Protein AF-A0A1Q9K6U9-F1 (afdb_monomer_lite)

Foldseek 3Di:
DVQVVLVVCLVVLCVVPVVQSPAKDKDKDFAFDPAPCQPPVNLVVQLVVLVVVCVVVVPDPVDDSNLQSQLPDDQAGPVDRQFGWDCDPNRTGTGFMWMWMATSVRHTNDIGTPGPVVCVVCVVDDPPDDDSGPVVNVDDPD

Sequence (142 aa):
MFDHLVDLTEPICQCIDADKAAMVLFDTSGIETWVTENNLKYPNRIIKHLKTFKKTHNLDQSYDPYKVAYGSMPSHSATNPAIQKMYINGHFCYTFKFGIIVNELGIIRDITFYNKNFLKSHPDIVIEKKSDFPDEDKSLSL

Radius of gyration: 20.1 Å; chains: 1; bounding box: 40×29×62 Å

Structure (mmCIF, N/CA/C/O backbone):
data_AF-A0A1Q9K6U9-F1
#
_entry.id   AF-A0A1Q9K6U9-F1
#
loop_
_atom_site.group_PDB
_atom_site.id
_atom_site.type_symbol
_atom_site.label_atom_id
_atom_site.label_alt_id
_atom_site.label_comp_id
_atom_site.label_asym_id
_atom_site.label_entity_id
_atom_site.label_seq_id
_atom_site.pdbx_PDB_ins_code
_atom_site.Cartn_x
_atom_site.Cartn_y
_atom_site.Cartn_z
_atom_site.occupancy
_atom_site.B_iso_or_equiv
_atom_site.auth_seq_id
_atom_site.auth_comp_id
_atom_site.auth_asym_id
_atom_site.auth_atom_id
_atom_site.pdbx_PDB_model_num
ATOM 1 N N . MET A 1 1 ? -3.042 -8.055 18.878 1.00 60.78 1 MET A N 1
ATOM 2 C CA . MET A 1 1 ? -2.485 -6.857 19.565 1.00 60.78 1 MET A CA 1
ATOM 3 C C . MET A 1 1 ? -3.275 -5.619 19.183 1.00 60.78 1 MET A C 1
ATOM 5 O O . MET A 1 1 ? -3.649 -4.882 20.080 1.00 60.78 1 MET A O 1
ATOM 9 N N . PHE A 1 2 ? -3.547 -5.409 17.890 1.00 76.19 2 PHE A N 1
ATOM 10 C CA . PHE A 1 2 ? -4.375 -4.296 17.429 1.00 76.19 2 PHE A CA 1
ATOM 11 C C . PHE A 1 2 ? -5.830 -4.394 17.925 1.00 76.19 2 PHE A C 1
ATOM 13 O O . PHE A 1 2 ? -6.353 -3.413 18.438 1.00 76.19 2 PHE A O 1
ATOM 20 N N . ASP A 1 3 ? -6.415 -5.594 17.931 1.00 80.38 3 ASP A N 1
ATOM 21 C CA . ASP A 1 3 ? -7.797 -5.834 18.397 1.00 80.38 3 ASP A CA 1
ATOM 22 C C . ASP A 1 3 ? -8.035 -5.361 19.842 1.00 80.38 3 ASP A C 1
ATOM 24 O O . ASP A 1 3 ? -9.051 -4.762 20.162 1.00 80.38 3 ASP A O 1
ATOM 28 N N . HIS A 1 4 ? -7.032 -5.505 20.710 1.00 88.19 4 HIS A N 1
ATOM 29 C CA . HIS A 1 4 ? -7.126 -5.039 22.093 1.00 88.19 4 HIS A CA 1
ATOM 30 C C . HIS A 1 4 ? -7.193 -3.501 22.192 1.00 88.19 4 HIS A C 1
ATOM 32 O O . HIS A 1 4 ? -7.763 -2.963 23.139 1.00 88.19 4 HIS A O 1
ATOM 38 N N . LEU A 1 5 ? -6.597 -2.755 21.253 1.00 88.81 5 LEU A N 1
ATOM 39 C CA . LEU A 1 5 ? -6.730 -1.291 21.231 1.00 88.81 5 LEU A CA 1
ATOM 40 C C . LEU A 1 5 ? -8.146 -0.876 20.833 1.00 88.81 5 LEU A C 1
ATOM 42 O O . LEU A 1 5 ? -8.669 0.101 21.366 1.00 88.81 5 LEU A O 1
ATOM 46 N N . VAL A 1 6 ? -8.771 -1.635 19.935 1.00 91.56 6 VAL A N 1
ATOM 47 C CA . VAL A 1 6 ? -10.161 -1.435 19.524 1.00 91.56 6 VAL A CA 1
ATOM 48 C C . VAL A 1 6 ? -11.086 -1.618 20.725 1.00 91.56 6 VAL A C 1
ATOM 50 O O . VAL A 1 6 ? -11.856 -0.712 21.038 1.00 91.56 6 VAL A O 1
ATOM 53 N N . ASP A 1 7 ? -10.918 -2.711 21.473 1.00 92.94 7 ASP A N 1
ATOM 54 C CA . ASP A 1 7 ? -11.708 -2.993 22.679 1.00 92.94 7 ASP A CA 1
ATOM 55 C C . ASP A 1 7 ? -11.567 -1.896 23.748 1.00 92.94 7 ASP A C 1
ATOM 57 O O . ASP A 1 7 ? -12.539 -1.521 24.403 1.00 92.94 7 ASP A O 1
ATOM 61 N N . LEU A 1 8 ? -10.359 -1.347 23.920 1.00 94.44 8 LEU A N 1
ATOM 62 C CA . LEU A 1 8 ? -10.102 -0.269 24.881 1.00 94.44 8 LEU A CA 1
ATOM 63 C C . LEU A 1 8 ? -10.680 1.079 24.441 1.00 94.44 8 LEU A C 1
ATOM 65 O O . LEU A 1 8 ? -11.127 1.866 25.275 1.00 94.44 8 LEU A O 1
ATOM 69 N N . THR A 1 9 ? -10.613 1.379 23.146 1.00 94.94 9 THR A N 1
ATOM 70 C CA . THR A 1 9 ? -11.016 2.687 22.614 1.00 94.94 9 THR A CA 1
ATOM 71 C C . THR A 1 9 ? -12.503 2.764 22.299 1.00 94.94 9 THR A C 1
ATOM 73 O O . THR A 1 9 ? -13.048 3.866 22.293 1.00 94.94 9 THR A O 1
ATOM 76 N N . GLU A 1 10 ? -13.183 1.633 22.103 1.00 95.06 10 GLU A N 1
ATOM 77 C CA . GLU A 1 10 ? -14.600 1.604 21.743 1.00 95.06 10 GLU A CA 1
ATOM 78 C C . GLU A 1 10 ? -15.516 2.275 22.777 1.00 95.06 10 GLU A C 1
ATOM 80 O O . GLU A 1 10 ? -16.229 3.206 22.397 1.00 95.06 10 GLU A O 1
ATOM 85 N N . PRO A 1 11 ? -15.469 1.934 24.081 1.00 96.81 11 PRO A N 1
ATOM 86 C CA . PRO A 1 11 ? -16.316 2.603 25.067 1.00 96.81 11 PRO A CA 1
ATOM 87 C C . PRO A 1 11 ? -16.043 4.110 25.149 1.00 96.81 11 PRO A C 1
ATOM 89 O O . PRO A 1 11 ? -16.949 4.897 25.401 1.00 96.81 11 PRO A O 1
ATOM 92 N N . ILE A 1 12 ? -14.794 4.525 24.910 1.00 97.38 12 ILE A N 1
ATOM 93 C CA . ILE A 1 12 ? -14.397 5.937 24.919 1.00 97.38 12 ILE A CA 1
ATOM 94 C C . ILE A 1 12 ? -14.999 6.662 23.710 1.00 97.38 12 ILE A C 1
ATOM 96 O O . ILE A 1 12 ? -15.558 7.743 23.873 1.00 97.38 12 ILE A O 1
ATOM 100 N N . CYS A 1 13 ? -14.927 6.060 22.519 1.00 97.31 13 CYS A N 1
ATOM 101 C CA . CYS A 1 13 ? -15.529 6.608 21.303 1.00 97.31 13 CYS A CA 1
ATOM 102 C C . CYS A 1 13 ? -17.042 6.791 21.476 1.00 97.31 13 CYS A C 1
ATOM 104 O O . CYS A 1 13 ? -17.554 7.872 21.197 1.00 97.31 13 CYS A O 1
ATOM 106 N N . GLN A 1 14 ? -17.726 5.777 22.019 1.00 97.12 14 GLN A N 1
ATOM 107 C CA . GLN A 1 14 ? -19.169 5.816 22.288 1.00 97.12 14 GLN A CA 1
ATOM 108 C C . GLN A 1 14 ? -19.558 6.921 23.282 1.00 97.12 14 GLN A C 1
ATOM 110 O O . GLN A 1 14 ? -20.578 7.583 23.108 1.00 97.12 14 GLN A O 1
ATOM 115 N N . CYS A 1 15 ? -18.731 7.160 24.305 1.00 98.00 15 CYS A N 1
ATOM 116 C CA . CYS A 1 15 ? -18.941 8.252 25.259 1.00 98.00 15 CYS A CA 1
ATOM 117 C C . CYS A 1 15 ? -18.724 9.648 24.652 1.00 98.00 15 CYS A C 1
ATOM 119 O O . CYS A 1 15 ? -19.313 10.610 25.142 1.00 98.00 15 CYS A O 1
ATOM 121 N N . ILE A 1 16 ? -17.857 9.778 23.643 1.00 97.75 16 ILE A N 1
ATOM 122 C CA . ILE A 1 16 ? -17.584 11.058 22.974 1.00 97.75 16 ILE A CA 1
ATOM 123 C C . ILE A 1 16 ? -18.721 11.401 22.014 1.00 97.75 16 ILE A C 1
ATOM 125 O O . ILE A 1 16 ? -19.269 12.500 22.083 1.00 97.75 16 ILE A O 1
ATOM 129 N N . ASP A 1 17 ? -19.037 10.479 21.107 1.00 97.94 17 ASP A N 1
ATOM 130 C CA . ASP A 1 17 ? -20.060 10.645 20.079 1.00 97.94 17 ASP A CA 1
ATOM 131 C C . ASP A 1 17 ? -20.418 9.261 19.518 1.00 97.94 17 ASP A C 1
ATOM 133 O O . ASP A 1 17 ? -19.656 8.667 18.751 1.00 97.94 17 ASP A O 1
ATOM 137 N N . ALA A 1 18 ? -21.564 8.728 19.945 1.00 97.00 18 ALA A N 1
ATOM 138 C CA . ALA A 1 18 ? -22.007 7.386 19.579 1.00 97.00 18 ALA A CA 1
ATOM 139 C C . ALA A 1 18 ? -22.274 7.239 18.072 1.00 97.00 18 ALA A C 1
ATOM 141 O O . ALA A 1 18 ? -21.961 6.197 17.493 1.00 97.00 18 ALA A O 1
ATOM 142 N N . ASP A 1 19 ? -22.788 8.290 17.426 1.00 97.44 19 ASP A N 1
ATOM 143 C CA . ASP A 1 19 ? -23.087 8.269 15.995 1.00 97.44 19 ASP A CA 1
ATOM 144 C C . ASP A 1 19 ? -21.783 8.179 15.191 1.00 97.44 19 ASP A C 1
ATOM 146 O O . ASP A 1 19 ? -21.627 7.295 14.344 1.00 97.44 19 ASP A O 1
ATOM 150 N N . LYS A 1 20 ? -20.788 9.010 15.526 1.00 96.81 20 LYS A N 1
ATOM 151 C CA . LYS A 1 20 ? -19.465 8.982 14.873 1.00 96.81 20 LYS A CA 1
ATOM 152 C C . LYS A 1 20 ? -18.656 7.731 15.191 1.00 96.81 20 LYS A C 1
ATOM 154 O O . LYS A 1 20 ? -17.848 7.289 14.371 1.00 96.81 20 LYS A O 1
ATOM 159 N N . ALA A 1 21 ? -18.837 7.170 16.385 1.00 96.25 21 ALA A N 1
ATOM 160 C CA . ALA A 1 21 ? -18.204 5.919 16.781 1.00 96.25 21 ALA A CA 1
ATOM 161 C C . ALA A 1 21 ? -18.745 4.727 15.979 1.00 96.25 21 ALA A C 1
ATOM 163 O O . ALA A 1 21 ? -17.970 3.833 15.637 1.00 96.25 21 ALA A O 1
ATOM 164 N N . ALA A 1 22 ? -20.045 4.735 15.664 1.00 94.56 22 ALA A N 1
ATOM 165 C CA . ALA A 1 22 ? -20.709 3.684 14.898 1.00 94.56 22 ALA A CA 1
ATOM 166 C C . ALA A 1 22 ? -20.439 3.761 13.385 1.00 94.56 22 ALA A C 1
ATOM 168 O O . ALA A 1 22 ? -20.545 2.746 12.693 1.00 94.56 22 ALA A O 1
ATOM 169 N N . MET A 1 23 ? -20.094 4.938 12.856 1.00 95.25 23 MET A N 1
ATOM 170 C CA . MET A 1 23 ? -19.728 5.085 11.448 1.00 95.25 23 MET A CA 1
ATOM 171 C C . MET A 1 23 ? -18.375 4.447 11.139 1.00 95.25 23 MET A C 1
ATOM 173 O O . MET A 1 23 ? -17.434 4.518 11.926 1.00 95.25 23 MET A O 1
ATOM 177 N N . VAL A 1 24 ? -18.277 3.849 9.950 1.00 93.62 24 VAL A N 1
ATOM 178 C CA . VAL A 1 24 ? -17.097 3.114 9.496 1.00 93.62 24 VAL A CA 1
ATOM 179 C C . VAL A 1 24 ? -16.681 3.603 8.113 1.00 93.62 24 VAL A C 1
ATOM 181 O O . VAL A 1 24 ? -17.458 3.551 7.161 1.00 93.62 24 VAL A O 1
ATOM 184 N N . LEU A 1 25 ? -15.435 4.051 8.006 1.00 94.62 25 LEU A N 1
ATOM 185 C CA . LEU A 1 25 ? -14.775 4.447 6.771 1.00 94.62 25 LEU A CA 1
ATOM 186 C C . LEU A 1 25 ? -13.711 3.410 6.428 1.00 94.62 25 LEU A C 1
ATOM 188 O O . LEU A 1 25 ? -12.897 3.030 7.270 1.00 94.62 25 LEU A O 1
ATOM 192 N N . PHE A 1 26 ? -13.714 2.971 5.176 1.00 92.31 26 PHE A N 1
ATOM 193 C CA . PHE A 1 26 ? -12.721 2.056 4.637 1.00 92.31 26 PHE A CA 1
ATOM 194 C C . PHE A 1 26 ? -11.856 2.780 3.610 1.00 92.31 26 PHE A C 1
ATOM 196 O O . PHE A 1 26 ? -12.378 3.473 2.736 1.00 92.31 26 PHE A O 1
ATOM 203 N N . ASP A 1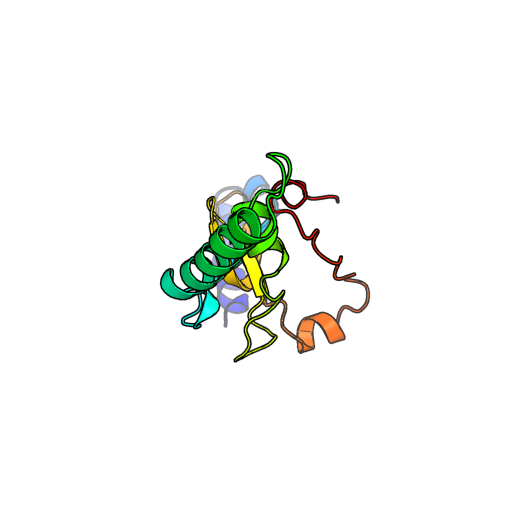 27 ? -10.546 2.579 3.698 1.00 89.25 27 ASP A N 1
ATOM 204 C CA . ASP A 1 27 ? -9.586 3.044 2.702 1.00 89.25 27 ASP A CA 1
ATOM 205 C C . ASP A 1 27 ? -8.528 1.965 2.427 1.00 89.25 27 ASP A C 1
ATOM 207 O O . ASP A 1 27 ? -8.313 1.042 3.222 1.00 89.25 27 ASP A O 1
ATOM 211 N N . THR A 1 28 ? -7.839 2.077 1.294 1.00 86.88 28 THR A N 1
ATOM 212 C CA . THR A 1 28 ? -6.672 1.250 0.984 1.00 86.88 28 THR 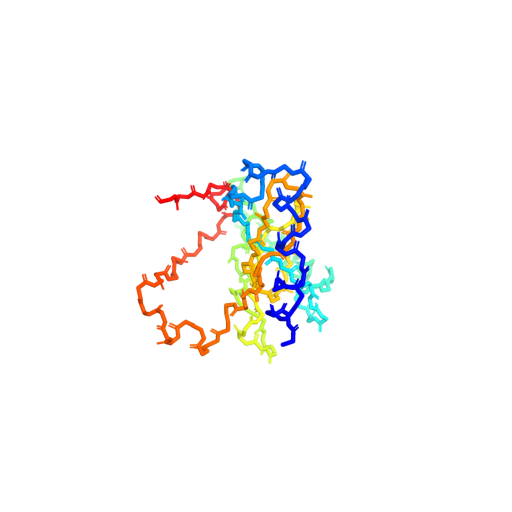A CA 1
ATOM 213 C C . THR A 1 28 ? -5.417 2.098 0.961 1.00 86.88 28 THR A C 1
ATOM 215 O O . THR A 1 28 ? -5.350 3.123 0.291 1.00 86.88 28 THR A O 1
ATOM 218 N N . SER A 1 29 ? -4.379 1.621 1.635 1.00 87.31 29 SER A N 1
ATOM 219 C CA . SER A 1 29 ? -3.089 2.295 1.685 1.00 87.31 29 SER A CA 1
ATOM 220 C C . SER A 1 29 ? -1.951 1.316 1.395 1.00 87.31 29 SER A C 1
ATOM 222 O O . SER A 1 29 ? -2.156 0.121 1.142 1.00 87.31 29 SER A O 1
ATOM 224 N N . GLY A 1 30 ? -0.732 1.842 1.343 1.00 89.19 30 GLY A N 1
ATOM 225 C CA . GLY A 1 30 ? 0.461 1.090 0.992 1.00 89.19 30 GLY A CA 1
ATOM 226 C C . GLY A 1 30 ? 1.664 1.520 1.816 1.00 89.19 30 GLY A C 1
ATOM 227 O O . GLY A 1 30 ? 1.974 2.704 1.892 1.00 89.19 30 GLY A O 1
ATOM 228 N N . ILE A 1 31 ? 2.378 0.551 2.391 1.00 90.75 31 ILE A N 1
ATOM 229 C CA . ILE A 1 31 ? 3.683 0.798 3.019 1.00 90.75 31 ILE A CA 1
ATOM 230 C C . ILE A 1 31 ? 4.752 0.688 1.937 1.00 90.75 31 ILE A C 1
ATOM 232 O O . ILE A 1 31 ? 4.955 -0.397 1.389 1.00 90.75 31 ILE A O 1
ATOM 236 N N . GLU A 1 32 ? 5.424 1.793 1.615 1.00 91.06 32 GLU A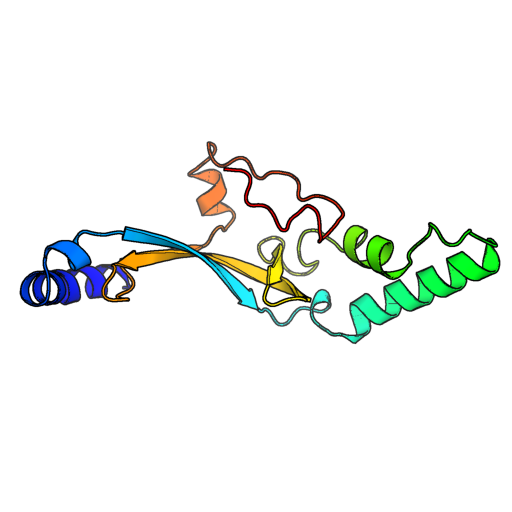 N 1
ATOM 237 C CA . GLU A 1 32 ? 6.520 1.794 0.643 1.00 91.06 32 GLU A CA 1
ATOM 238 C C . GLU A 1 32 ? 7.679 0.912 1.110 1.00 91.06 32 GLU A C 1
ATOM 240 O O . GLU A 1 32 ? 8.044 0.882 2.285 1.00 91.06 32 GLU A O 1
ATOM 245 N N . THR A 1 33 ? 8.247 0.157 0.173 1.00 91.50 33 THR A N 1
ATOM 246 C CA . THR A 1 33 ? 9.295 -0.822 0.464 1.00 91.50 33 THR A CA 1
ATOM 247 C C . THR A 1 33 ? 10.637 -0.423 -0.137 1.00 91.50 33 THR A C 1
ATOM 249 O O . THR A 1 33 ? 10.714 0.230 -1.177 1.00 91.50 33 THR A O 1
ATOM 252 N N . TRP A 1 34 ? 11.730 -0.868 0.482 1.00 93.50 34 TRP A N 1
ATOM 253 C CA . TRP A 1 34 ? 13.071 -0.722 -0.084 1.00 93.50 34 TRP A CA 1
ATOM 254 C C . TRP A 1 34 ? 13.351 -1.805 -1.129 1.00 93.50 34 TRP A C 1
ATOM 256 O O . TRP A 1 34 ? 14.057 -2.779 -0.872 1.00 93.50 34 TRP A O 1
ATOM 266 N N . VAL A 1 35 ? 12.794 -1.626 -2.327 1.00 94.31 35 VAL A N 1
ATOM 267 C CA . VAL A 1 35 ? 13.034 -2.497 -3.487 1.00 94.31 35 VAL A CA 1
ATOM 268 C C . VAL A 1 35 ? 13.654 -1.728 -4.649 1.00 94.31 35 VAL A C 1
ATOM 270 O O . VAL A 1 35 ? 13.595 -0.499 -4.716 1.00 94.31 35 VAL A O 1
ATOM 273 N N . THR A 1 36 ? 14.276 -2.456 -5.579 1.00 93.56 36 THR A N 1
ATOM 274 C CA . THR A 1 36 ? 14.993 -1.848 -6.714 1.00 93.56 36 THR A CA 1
ATOM 275 C C . THR A 1 36 ? 14.059 -1.000 -7.570 1.00 93.56 36 THR A C 1
ATOM 277 O O . THR A 1 36 ? 14.468 0.042 -8.077 1.00 93.56 36 THR A O 1
ATOM 280 N N . GLU A 1 37 ? 12.806 -1.422 -7.706 1.00 92.81 37 GLU A N 1
ATOM 281 C CA . GLU A 1 37 ? 11.803 -0.763 -8.530 1.00 92.81 37 GLU A CA 1
ATOM 282 C C . GLU A 1 37 ? 11.391 0.624 -8.000 1.00 92.81 37 GLU A C 1
ATOM 284 O O . GLU A 1 37 ? 11.022 1.479 -8.805 1.00 92.81 37 GLU A O 1
ATOM 289 N N . ASN A 1 38 ? 11.538 0.881 -6.690 1.00 92.06 38 ASN A N 1
ATOM 290 C CA . ASN A 1 38 ? 11.295 2.195 -6.068 1.00 92.06 38 ASN A CA 1
ATOM 291 C C . ASN A 1 38 ? 12.485 3.151 -6.196 1.00 92.06 38 ASN A C 1
ATOM 293 O O . ASN A 1 38 ? 12.369 4.354 -5.975 1.00 92.06 38 ASN A O 1
ATOM 297 N N . ASN A 1 39 ? 13.656 2.651 -6.592 1.00 92.31 39 ASN A N 1
ATOM 298 C CA . ASN A 1 39 ? 14.786 3.519 -6.873 1.00 92.31 39 ASN A CA 1
ATOM 299 C C . ASN A 1 39 ? 14.530 4.284 -8.176 1.00 92.31 39 ASN A C 1
ATOM 301 O O . ASN A 1 39 ? 14.437 3.664 -9.230 1.00 92.31 39 ASN A O 1
ATOM 305 N N . LEU A 1 40 ? 14.535 5.621 -8.145 1.00 88.56 40 LEU A N 1
ATOM 306 C CA . LEU A 1 40 ? 14.339 6.478 -9.328 1.00 88.56 40 LEU A CA 1
ATOM 307 C C . LEU A 1 40 ? 15.233 6.110 -10.529 1.00 88.56 40 LEU A C 1
ATOM 309 O O . LEU A 1 40 ? 14.863 6.353 -11.679 1.00 88.56 40 LEU A O 1
ATOM 313 N N . LYS A 1 41 ? 16.408 5.504 -10.310 1.00 93.00 41 LYS A N 1
ATOM 314 C CA . LYS A 1 41 ? 17.285 5.030 -11.395 1.00 93.00 41 LYS A CA 1
ATOM 315 C C . LYS A 1 41 ? 16.659 3.895 -12.213 1.00 93.00 41 LYS A C 1
ATOM 317 O O . LYS A 1 41 ? 16.964 3.782 -13.400 1.00 93.00 41 LYS A O 1
ATOM 322 N N . TYR A 1 42 ? 15.801 3.073 -11.611 1.00 92.00 42 TYR A N 1
ATOM 323 C CA . TYR A 1 42 ? 15.157 1.935 -12.262 1.00 92.00 42 TYR A CA 1
ATOM 324 C C . TYR A 1 42 ? 14.205 2.357 -13.395 1.00 92.00 42 TYR A C 1
ATOM 326 O O . TYR A 1 42 ? 14.508 2.022 -14.546 1.00 92.00 42 TYR A O 1
ATOM 334 N N . PRO A 1 43 ? 13.134 3.145 -13.154 1.00 89.25 43 PRO A N 1
ATOM 335 C CA . PRO A 1 43 ? 12.250 3.590 -14.230 1.00 89.25 43 PRO A CA 1
ATOM 336 C C . PRO A 1 43 ? 12.993 4.485 -15.229 1.00 89.25 43 PRO A C 1
ATOM 338 O O . PRO A 1 43 ? 12.808 4.348 -16.437 1.00 89.25 43 PRO A O 1
ATOM 341 N N . ASN A 1 44 ? 13.929 5.325 -14.769 1.00 91.31 44 ASN A N 1
ATOM 342 C CA . ASN A 1 44 ? 14.731 6.176 -15.654 1.00 91.31 44 ASN A CA 1
ATOM 343 C C . ASN A 1 44 ? 15.571 5.376 -16.660 1.00 91.31 44 ASN A C 1
ATOM 345 O O . ASN A 1 44 ? 15.714 5.787 -17.816 1.00 91.31 44 ASN A O 1
ATOM 349 N N . ARG A 1 45 ? 16.105 4.217 -16.257 1.00 93.75 45 ARG A N 1
ATOM 350 C CA . ARG A 1 45 ? 16.836 3.320 -17.162 1.00 93.75 45 ARG A CA 1
ATOM 351 C C . ARG A 1 45 ? 15.929 2.747 -18.254 1.00 93.75 45 ARG A C 1
ATOM 353 O O . ARG A 1 45 ? 16.377 2.629 -19.396 1.00 93.75 45 ARG A O 1
ATOM 360 N N . ILE A 1 46 ? 14.683 2.412 -17.917 1.00 92.94 46 ILE A N 1
ATOM 361 C CA . ILE A 1 46 ? 13.680 1.907 -18.869 1.00 92.94 46 ILE A CA 1
ATOM 362 C C . ILE A 1 46 ? 13.283 3.028 -19.837 1.00 92.94 46 ILE A C 1
ATOM 364 O O . ILE A 1 46 ? 13.424 2.877 -21.049 1.00 92.94 46 ILE A O 1
ATOM 368 N N . ILE A 1 47 ? 12.911 4.199 -19.310 1.00 93.19 47 ILE A N 1
ATOM 369 C CA . ILE A 1 47 ? 12.532 5.380 -20.101 1.00 93.19 47 ILE A CA 1
ATOM 370 C C . ILE A 1 47 ? 13.650 5.773 -21.076 1.00 93.19 47 ILE A C 1
ATOM 372 O O . ILE A 1 47 ? 13.378 6.095 -22.233 1.00 93.19 47 ILE A O 1
ATOM 376 N N . LYS A 1 48 ? 14.921 5.726 -20.651 1.00 95.38 48 LYS A N 1
ATOM 377 C CA . LYS A 1 48 ? 16.062 6.025 -21.529 1.00 95.38 48 LYS A CA 1
ATOM 378 C C . LYS A 1 48 ? 16.142 5.055 -22.711 1.00 95.38 48 LYS A C 1
ATOM 380 O O . LYS A 1 48 ? 16.329 5.513 -23.836 1.00 95.38 48 LYS A O 1
ATOM 385 N N . HIS A 1 49 ? 15.967 3.753 -22.478 1.00 95.00 49 HIS A N 1
ATOM 386 C CA . HIS A 1 49 ? 15.933 2.764 -23.559 1.00 95.00 49 HIS A CA 1
ATOM 387 C C . HIS A 1 49 ? 14.766 3.011 -24.516 1.00 95.00 49 HIS A C 1
ATOM 389 O O . HIS A 1 49 ? 14.978 3.041 -25.726 1.00 95.00 49 HIS A O 1
ATOM 395 N N . LEU A 1 50 ? 13.565 3.270 -23.994 1.00 94.94 50 LEU A N 1
ATOM 396 C CA . LEU A 1 50 ? 12.380 3.515 -24.821 1.00 94.94 50 LEU A CA 1
ATOM 397 C C . LEU A 1 50 ? 12.478 4.822 -25.624 1.00 94.94 50 LEU A C 1
ATOM 399 O O . LEU A 1 50 ? 12.006 4.881 -26.758 1.00 94.94 50 LEU A O 1
ATOM 403 N N . LYS A 1 51 ? 13.139 5.858 -25.091 1.00 94.75 51 LYS A N 1
ATOM 404 C CA . LYS A 1 51 ? 13.451 7.088 -25.840 1.00 94.75 51 LYS A CA 1
ATOM 405 C C . LYS A 1 51 ? 14.415 6.829 -26.995 1.00 94.75 51 LYS A C 1
ATOM 407 O O . LYS A 1 51 ? 14.218 7.380 -28.076 1.00 94.75 51 LYS A O 1
ATOM 412 N N . THR A 1 52 ? 15.449 6.014 -26.782 1.00 95.94 52 THR A N 1
ATOM 413 C CA . THR A 1 52 ? 16.359 5.602 -27.861 1.00 95.94 52 THR A CA 1
ATOM 414 C C . THR A 1 52 ? 15.612 4.776 -28.904 1.00 95.94 52 THR A C 1
ATOM 416 O O . THR A 1 52 ? 15.727 5.069 -30.087 1.00 95.94 52 THR A O 1
ATOM 419 N N . PHE A 1 53 ? 14.778 3.827 -28.474 1.00 94.38 53 PHE A N 1
ATOM 420 C CA . PHE A 1 53 ? 13.943 3.013 -29.358 1.00 94.38 53 PHE A CA 1
ATOM 421 C C . PHE A 1 53 ? 13.030 3.872 -30.247 1.00 94.38 53 PHE A C 1
ATOM 423 O O . PHE A 1 53 ? 13.058 3.719 -31.466 1.00 94.38 53 PHE A O 1
ATOM 430 N N . LYS A 1 54 ? 12.315 4.852 -29.664 1.00 94.81 54 LYS A N 1
ATOM 431 C CA . LYS A 1 54 ? 11.484 5.816 -30.412 1.00 94.81 54 LYS A CA 1
ATOM 432 C C . LYS A 1 54 ? 12.268 6.492 -31.540 1.00 94.81 54 LYS A C 1
ATOM 434 O O . LYS A 1 54 ? 11.774 6.586 -32.658 1.00 94.81 54 LYS A O 1
ATOM 439 N N . LYS A 1 55 ? 13.493 6.944 -31.244 1.00 94.25 55 LYS A N 1
ATOM 440 C CA . LYS A 1 55 ? 14.364 7.636 -32.205 1.00 94.25 55 LYS A CA 1
ATOM 441 C C . LYS A 1 55 ? 14.874 6.704 -33.301 1.00 94.25 55 LYS A C 1
ATOM 443 O O . LYS A 1 55 ? 14.780 7.054 -34.467 1.00 94.25 55 LYS A O 1
ATOM 448 N N . THR A 1 56 ? 15.395 5.533 -32.941 1.00 96.06 56 THR A N 1
ATOM 449 C CA . THR A 1 56 ? 15.975 4.585 -33.909 1.00 96.06 56 THR A CA 1
ATOM 450 C C . THR A 1 56 ? 14.925 4.034 -34.874 1.00 96.06 56 THR A C 1
ATOM 452 O O . THR A 1 56 ? 15.234 3.796 -36.037 1.00 96.06 56 THR A O 1
ATOM 455 N N . HIS A 1 57 ? 13.684 3.865 -34.411 1.00 94.25 57 HIS A N 1
ATOM 456 C CA . HIS A 1 57 ? 12.580 3.343 -35.220 1.00 94.25 57 HIS A CA 1
ATOM 457 C C . HIS A 1 57 ? 11.682 4.430 -35.830 1.00 94.25 57 HIS A C 1
ATOM 459 O O . HIS A 1 57 ? 10.668 4.088 -36.430 1.00 94.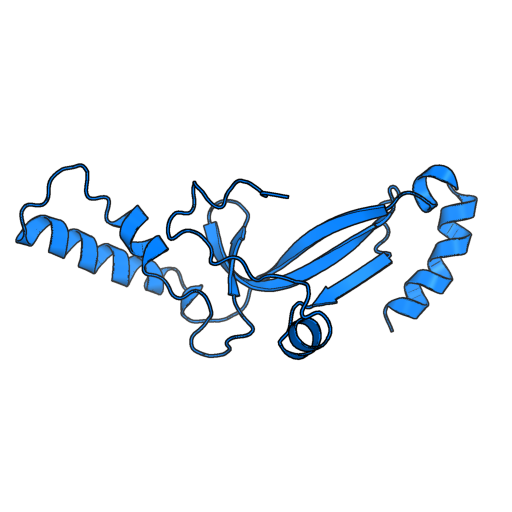25 57 HIS A O 1
ATOM 465 N N . ASN A 1 58 ? 12.037 5.718 -35.698 1.00 93.19 58 ASN A N 1
ATOM 466 C CA . ASN A 1 58 ? 11.254 6.858 -36.197 1.00 93.19 58 ASN A CA 1
ATOM 467 C C . ASN A 1 58 ? 9.756 6.775 -35.840 1.00 93.19 58 ASN A C 1
ATOM 469 O O . ASN A 1 58 ? 8.897 7.093 -36.662 1.00 93.19 58 ASN A O 1
ATOM 473 N N . LEU A 1 59 ? 9.442 6.323 -34.620 1.00 92.69 59 LEU A N 1
ATOM 474 C CA . LEU A 1 59 ? 8.056 6.219 -34.167 1.00 92.69 59 LEU A CA 1
ATOM 475 C C . LEU A 1 59 ? 7.441 7.616 -34.040 1.00 92.69 59 LEU A C 1
ATOM 477 O O . LEU A 1 59 ? 8.110 8.572 -33.630 1.00 92.69 59 LEU A O 1
ATOM 481 N N . ASP A 1 60 ? 6.157 7.716 -34.366 1.00 91.44 60 ASP A N 1
ATOM 482 C CA . ASP A 1 60 ? 5.428 8.978 -34.349 1.00 91.44 60 ASP A CA 1
ATOM 483 C C . ASP A 1 60 ? 5.223 9.541 -32.923 1.00 91.44 60 ASP A C 1
ATOM 485 O O . ASP A 1 60 ? 5.684 9.006 -31.905 1.00 91.44 60 ASP A O 1
ATOM 489 N N . GLN A 1 61 ? 4.537 10.683 -32.836 1.00 85.12 61 GLN A N 1
ATOM 490 C CA . GLN A 1 61 ? 4.282 11.344 -31.557 1.00 85.12 61 GLN A CA 1
ATOM 491 C C . GLN A 1 61 ? 3.247 10.642 -30.672 1.00 85.12 61 GLN A C 1
ATOM 493 O O . GLN A 1 61 ? 3.227 10.925 -29.477 1.00 85.12 61 GLN A O 1
ATOM 498 N N . SER A 1 62 ? 2.456 9.707 -31.205 1.00 89.50 62 SER A N 1
ATOM 499 C CA . SER A 1 62 ? 1.540 8.884 -30.407 1.00 89.50 62 SER A CA 1
ATOM 500 C C . SER A 1 62 ? 2.288 7.910 -29.489 1.00 89.50 62 SER A C 1
ATOM 502 O O . SER A 1 62 ? 1.769 7.528 -28.440 1.00 89.50 62 SER A O 1
ATOM 504 N N . TYR A 1 63 ? 3.540 7.561 -29.817 1.00 89.25 63 TYR A N 1
ATOM 505 C CA . TYR A 1 63 ? 4.393 6.772 -28.933 1.00 89.25 63 TYR A CA 1
ATOM 506 C C . TYR A 1 63 ? 4.940 7.633 -27.786 1.00 89.25 63 TYR A C 1
ATOM 508 O O . TYR A 1 63 ? 5.872 8.428 -27.976 1.00 89.25 63 TYR A O 1
ATOM 516 N N . ASP A 1 64 ? 4.399 7.437 -26.583 1.00 90.31 64 ASP A N 1
ATOM 517 C CA . ASP A 1 64 ? 4.899 8.035 -25.345 1.00 90.31 64 ASP A CA 1
ATOM 518 C C . ASP A 1 64 ? 5.803 7.051 -24.568 1.00 90.31 64 ASP A C 1
ATOM 520 O O . ASP A 1 64 ? 5.306 6.115 -23.931 1.00 90.31 64 ASP A O 1
ATOM 524 N N . PRO A 1 65 ? 7.137 7.265 -24.551 1.00 89.75 65 PRO A N 1
ATOM 525 C CA . PRO A 1 65 ? 8.069 6.421 -23.808 1.00 89.75 65 PRO A CA 1
ATOM 526 C C . PRO A 1 65 ? 7.793 6.355 -22.301 1.00 89.75 65 PRO A C 1
ATOM 528 O O . PRO A 1 65 ? 8.197 5.381 -21.671 1.00 89.75 65 PRO A O 1
ATOM 531 N N . TYR A 1 66 ? 7.161 7.376 -21.712 1.00 86.56 66 TYR A N 1
ATOM 532 C CA . TYR A 1 66 ? 6.821 7.382 -20.289 1.00 86.56 66 TYR A CA 1
ATOM 533 C C . TYR A 1 66 ? 5.636 6.464 -20.021 1.00 86.56 66 TYR A C 1
ATOM 535 O O . TYR A 1 66 ? 5.760 5.546 -19.210 1.00 86.56 66 TYR A O 1
ATOM 543 N N . LYS A 1 67 ? 4.531 6.653 -20.753 1.00 86.19 67 LYS A N 1
ATOM 544 C CA . LYS A 1 67 ? 3.346 5.789 -20.661 1.00 86.19 67 LYS A CA 1
ATOM 545 C C . LYS A 1 67 ? 3.718 4.313 -20.852 1.00 86.19 67 LYS A C 1
ATOM 547 O O . LYS A 1 67 ? 3.354 3.475 -20.032 1.00 86.19 67 LYS A O 1
ATOM 552 N N . VAL A 1 68 ? 4.530 4.014 -21.870 1.00 88.75 68 VAL A N 1
ATOM 553 C CA . VAL A 1 68 ? 5.002 2.647 -22.157 1.00 88.75 68 VAL A CA 1
ATOM 554 C C . VAL A 1 68 ? 5.924 2.115 -21.055 1.00 88.75 68 VAL A C 1
ATOM 556 O O . VAL A 1 68 ? 5.796 0.953 -20.674 1.00 88.75 68 VAL A O 1
ATOM 559 N N . ALA A 1 69 ? 6.826 2.939 -20.504 1.00 89.00 69 ALA A N 1
ATOM 560 C CA . ALA A 1 69 ? 7.687 2.512 -19.400 1.00 89.00 69 ALA A CA 1
ATOM 561 C C . ALA A 1 69 ? 6.854 2.041 -18.207 1.00 89.00 69 ALA A C 1
ATOM 563 O O . ALA A 1 69 ? 7.056 0.926 -17.733 1.00 89.00 69 ALA A O 1
ATOM 564 N N . TYR A 1 70 ? 5.904 2.858 -17.752 1.00 83.25 70 TYR A N 1
ATOM 565 C CA . TYR A 1 70 ? 5.094 2.543 -16.576 1.00 83.25 70 TYR A CA 1
ATOM 566 C C . TYR A 1 70 ? 4.165 1.340 -16.783 1.00 83.25 70 TYR A C 1
ATOM 568 O O . TYR A 1 70 ? 4.018 0.528 -15.860 1.00 83.25 70 TYR A O 1
ATOM 576 N N . GLY A 1 71 ? 3.621 1.174 -17.993 1.00 83.06 71 GLY A N 1
ATOM 577 C CA . GLY A 1 71 ? 2.879 -0.032 -18.369 1.00 83.06 71 GLY A CA 1
ATOM 578 C C . GLY A 1 71 ? 3.754 -1.283 -18.374 1.00 83.06 71 GLY A C 1
ATOM 579 O O . GLY A 1 71 ? 3.368 -2.313 -17.836 1.00 83.06 71 GLY A O 1
ATOM 580 N N . SER A 1 72 ? 4.996 -1.174 -18.855 1.00 84.81 72 SER A N 1
ATOM 581 C CA . SER A 1 72 ? 5.937 -2.305 -18.899 1.00 84.81 72 SER A CA 1
ATOM 582 C C . SER A 1 72 ? 6.511 -2.720 -17.538 1.00 84.81 72 SER A C 1
ATOM 584 O O . SER A 1 72 ? 7.123 -3.783 -17.422 1.00 84.81 72 SER A O 1
ATOM 586 N N . MET A 1 73 ? 6.369 -1.883 -16.505 1.00 87.06 73 MET A N 1
ATOM 587 C CA . MET A 1 73 ? 6.898 -2.193 -15.179 1.00 87.06 73 MET A CA 1
ATOM 588 C C . MET A 1 73 ? 6.130 -3.363 -14.540 1.00 87.06 73 MET A C 1
ATOM 590 O O . MET A 1 73 ? 4.896 -3.363 -14.601 1.00 87.06 73 MET A O 1
ATOM 594 N N . PRO A 1 74 ? 6.825 -4.302 -13.866 1.00 89.19 74 PRO A N 1
ATOM 595 C CA . PRO A 1 74 ? 6.201 -5.448 -13.207 1.00 89.19 74 PRO A CA 1
ATOM 596 C C . PRO A 1 74 ? 5.020 -5.078 -12.297 1.00 89.19 74 PRO A C 1
ATOM 598 O O . PRO A 1 74 ? 4.997 -4.026 -11.665 1.00 89.19 74 PRO A O 1
ATOM 601 N N . SER A 1 75 ? 4.027 -5.959 -12.186 1.00 85.25 75 SER A N 1
ATOM 602 C CA . SER A 1 75 ? 2.900 -5.755 -11.262 1.00 85.25 75 SER A CA 1
ATOM 603 C C . SER A 1 75 ? 3.286 -5.954 -9.791 1.00 85.25 75 SER A C 1
ATOM 605 O O . SER A 1 75 ? 2.576 -5.490 -8.900 1.00 85.25 75 SER A O 1
ATOM 607 N N . HIS A 1 76 ? 4.415 -6.611 -9.525 1.00 88.62 76 HIS A N 1
ATOM 608 C CA . HIS A 1 76 ? 4.969 -6.833 -8.195 1.00 88.62 76 HIS A CA 1
ATOM 609 C C . HIS A 1 76 ? 6.497 -6.782 -8.221 1.00 88.62 76 HIS A C 1
ATOM 611 O O . HIS A 1 76 ? 7.110 -6.939 -9.278 1.00 88.62 76 HIS A O 1
ATOM 617 N N . SER A 1 77 ? 7.125 -6.584 -7.062 1.00 91.12 77 SER A N 1
ATOM 618 C CA . SER A 1 77 ? 8.586 -6.548 -6.977 1.00 91.12 77 SER A CA 1
ATOM 619 C C . SER A 1 77 ? 9.189 -7.904 -7.341 1.00 91.12 77 SER A C 1
ATOM 621 O O . SER A 1 77 ? 8.607 -8.961 -7.060 1.00 91.12 77 SER A O 1
ATOM 623 N N . ALA A 1 78 ? 10.385 -7.879 -7.924 1.00 91.50 78 ALA A N 1
ATOM 624 C CA . ALA A 1 78 ? 11.165 -9.077 -8.199 1.00 91.50 78 ALA A CA 1
ATOM 625 C C . ALA A 1 78 ? 11.604 -9.816 -6.920 1.00 91.50 78 ALA A C 1
ATOM 627 O O . ALA A 1 78 ? 11.785 -11.032 -6.954 1.00 91.50 78 ALA A O 1
ATOM 628 N N . THR A 1 79 ? 11.779 -9.113 -5.794 1.00 91.75 79 THR A N 1
ATOM 629 C CA . THR A 1 79 ? 12.275 -9.721 -4.545 1.00 91.75 79 THR A CA 1
ATOM 630 C C . THR A 1 79 ? 11.166 -10.342 -3.701 1.00 91.75 79 THR A C 1
ATOM 632 O O . THR A 1 79 ? 11.415 -11.300 -2.970 1.00 91.75 79 THR A O 1
ATOM 635 N N . ASN A 1 80 ? 9.939 -9.821 -3.791 1.00 89.94 80 ASN A N 1
ATOM 636 C CA . ASN A 1 80 ? 8.790 -10.341 -3.060 1.00 89.94 80 ASN A CA 1
ATOM 637 C C . ASN A 1 80 ? 7.473 -10.044 -3.804 1.00 89.94 80 ASN A C 1
ATOM 639 O O . ASN A 1 80 ? 7.064 -8.884 -3.873 1.00 89.94 80 ASN A O 1
ATOM 643 N N . PRO A 1 81 ? 6.746 -11.076 -4.276 1.00 85.69 81 PRO A N 1
ATOM 644 C CA . PRO A 1 81 ? 5.462 -10.904 -4.958 1.00 85.69 81 PRO A CA 1
ATOM 645 C C . PRO A 1 81 ? 4.340 -10.280 -4.113 1.00 85.69 81 PRO A C 1
ATOM 647 O O . PRO A 1 81 ? 3.322 -9.876 -4.664 1.00 85.69 81 PRO A O 1
ATOM 650 N N . ALA A 1 82 ? 4.482 -10.229 -2.783 1.00 84.88 82 ALA A N 1
ATOM 651 C CA . ALA A 1 82 ? 3.533 -9.530 -1.913 1.00 84.88 82 ALA A CA 1
ATOM 652 C C . ALA A 1 82 ? 3.689 -7.998 -1.968 1.00 84.88 82 ALA A C 1
ATOM 654 O O . ALA A 1 82 ? 2.803 -7.281 -1.513 1.00 84.88 82 ALA A O 1
ATOM 655 N N . ILE A 1 83 ? 4.802 -7.506 -2.518 1.00 89.75 83 ILE A N 1
ATOM 656 C CA . ILE A 1 83 ? 5.038 -6.085 -2.755 1.00 89.75 83 ILE A CA 1
ATOM 657 C C . ILE A 1 83 ? 4.484 -5.756 -4.139 1.00 89.75 83 ILE A C 1
ATOM 659 O O . ILE A 1 83 ? 5.048 -6.184 -5.146 1.00 89.75 83 ILE A O 1
ATOM 663 N N . GLN A 1 84 ? 3.388 -5.008 -4.197 1.00 86.94 84 GLN A N 1
ATOM 664 C CA . GLN A 1 84 ? 2.653 -4.736 -5.431 1.00 86.94 84 GLN A CA 1
ATOM 665 C C . GLN A 1 84 ? 2.920 -3.325 -5.950 1.00 86.94 84 GLN A C 1
ATOM 667 O O . GLN A 1 84 ? 3.117 -2.394 -5.171 1.00 86.94 84 GLN A O 1
ATOM 672 N N . LYS A 1 85 ? 2.872 -3.157 -7.275 1.00 87.56 85 LYS A N 1
ATOM 673 C CA . LYS A 1 85 ? 2.898 -1.846 -7.929 1.00 87.56 85 LYS A CA 1
ATOM 674 C C . LYS A 1 85 ? 1.588 -1.103 -7.631 1.00 87.56 85 LYS A C 1
ATOM 676 O O . LYS A 1 85 ? 0.487 -1.572 -7.947 1.00 87.56 85 LYS A O 1
ATOM 681 N N . MET A 1 86 ? 1.698 0.078 -7.042 1.00 84.81 86 MET A N 1
ATOM 682 C CA . MET A 1 86 ? 0.595 0.989 -6.750 1.00 84.81 86 MET A CA 1
ATOM 683 C C . MET A 1 86 ? 0.915 2.390 -7.263 1.00 84.81 86 MET A C 1
ATOM 685 O O . MET A 1 86 ? 2.077 2.765 -7.390 1.00 84.81 86 MET A O 1
ATOM 689 N N . TYR A 1 87 ? -0.131 3.149 -7.577 1.00 81.31 87 TYR A N 1
ATOM 690 C CA . TYR A 1 87 ? -0.025 4.569 -7.871 1.00 81.31 87 TYR A CA 1
ATOM 691 C C . TYR A 1 87 ? -0.536 5.326 -6.647 1.00 81.31 87 TYR A C 1
ATOM 693 O O . TYR A 1 87 ? -1.730 5.288 -6.356 1.00 81.31 87 TYR A O 1
ATOM 701 N N . ILE A 1 88 ? 0.371 5.938 -5.889 1.00 77.25 88 ILE A N 1
ATOM 702 C CA . ILE A 1 88 ? 0.062 6.626 -4.630 1.00 77.25 88 ILE A CA 1
ATOM 703 C C . ILE A 1 88 ? 0.659 8.029 -4.713 1.00 77.25 88 ILE A C 1
ATOM 705 O O . ILE A 1 88 ? 1.801 8.196 -5.133 1.00 77.25 88 ILE A O 1
ATOM 709 N N . ASN A 1 89 ? -0.109 9.056 -4.338 1.00 74.19 89 ASN A N 1
ATOM 710 C CA . ASN A 1 89 ? 0.354 10.450 -4.295 1.00 74.19 89 ASN A CA 1
ATOM 711 C C . ASN A 1 89 ? 1.067 10.911 -5.581 1.00 74.19 89 ASN A C 1
ATOM 713 O O . ASN A 1 89 ? 2.137 11.518 -5.539 1.00 74.19 89 ASN A O 1
ATOM 717 N N . GLY A 1 90 ? 0.498 10.587 -6.744 1.00 76.94 90 GLY A N 1
ATOM 718 C CA . GLY A 1 90 ? 0.998 11.078 -8.029 1.00 76.94 90 GLY A CA 1
ATOM 719 C C . GLY A 1 90 ? 2.226 10.353 -8.591 1.00 76.94 90 GLY A C 1
ATOM 720 O O . GLY A 1 90 ? 2.771 10.802 -9.598 1.00 76.94 90 GLY A O 1
ATOM 721 N N . HIS A 1 91 ? 2.679 9.255 -7.979 1.00 79.25 91 HIS A N 1
ATOM 722 C CA . HIS A 1 91 ? 3.788 8.461 -8.506 1.00 79.25 91 HIS A CA 1
ATOM 723 C C . HIS A 1 91 ? 3.574 6.959 -8.303 1.00 79.25 91 HIS A C 1
ATOM 725 O O . HIS A 1 91 ? 2.786 6.519 -7.468 1.00 79.25 91 HIS A O 1
ATOM 731 N N . PHE A 1 92 ? 4.287 6.161 -9.098 1.00 84.06 92 PHE A N 1
ATOM 732 C CA . PHE A 1 92 ? 4.317 4.714 -8.931 1.00 84.06 92 PHE A CA 1
ATOM 733 C C . PHE A 1 92 ? 5.313 4.304 -7.859 1.00 84.06 92 PHE A C 1
ATOM 735 O O . PHE A 1 92 ? 6.473 4.719 -7.896 1.00 84.06 92 PHE A O 1
ATOM 742 N N . CYS A 1 93 ? 4.873 3.415 -6.982 1.00 88.88 93 CYS A N 1
ATOM 743 C CA . CYS A 1 93 ? 5.691 2.798 -5.956 1.00 88.88 93 CYS A CA 1
ATOM 744 C C . CYS A 1 93 ? 5.294 1.329 -5.763 1.00 88.88 93 CYS A C 1
ATOM 746 O O . CYS A 1 93 ? 4.224 0.874 -6.167 1.00 88.88 93 CYS A O 1
ATOM 748 N N . TYR A 1 94 ? 6.198 0.568 -5.171 1.00 91.94 94 TYR A N 1
ATOM 749 C CA . TYR A 1 94 ? 6.058 -0.838 -4.837 1.00 91.94 94 TYR A CA 1
ATOM 750 C C . TYR A 1 94 ? 5.893 -0.938 -3.329 1.00 91.94 94 TYR A C 1
ATOM 752 O O . TYR A 1 94 ? 6.810 -0.613 -2.563 1.00 91.94 94 TYR A O 1
ATOM 760 N N . THR A 1 95 ? 4.704 -1.346 -2.906 1.00 91.75 95 THR A N 1
ATOM 761 C CA . THR A 1 95 ? 4.257 -1.242 -1.518 1.00 91.75 95 THR A CA 1
ATOM 762 C C . THR A 1 95 ? 3.672 -2.559 -1.024 1.00 91.75 95 THR A C 1
ATOM 764 O O . THR A 1 95 ? 3.219 -3.401 -1.805 1.00 91.75 95 THR A O 1
ATOM 767 N N . PHE A 1 96 ? 3.640 -2.737 0.296 1.00 90.38 96 PHE A N 1
ATOM 768 C CA . PHE A 1 96 ? 2.709 -3.681 0.906 1.00 90.38 96 PHE A CA 1
ATOM 769 C C . PHE A 1 96 ? 1.335 -3.030 0.989 1.00 90.38 96 PHE A C 1
ATOM 771 O O . PHE A 1 96 ? 1.158 -2.074 1.744 1.00 90.38 96 PHE A O 1
ATOM 778 N N . LYS A 1 97 ? 0.377 -3.548 0.218 1.00 87.38 97 LYS A N 1
ATOM 779 C CA . LYS A 1 97 ? -1.006 -3.068 0.220 1.00 87.38 97 LYS A CA 1
ATOM 780 C C . LYS A 1 97 ? -1.750 -3.573 1.456 1.00 87.38 97 LYS A C 1
ATOM 782 O O . LYS A 1 97 ? -1.695 -4.766 1.779 1.00 87.38 97 LYS A O 1
ATOM 787 N N . PHE A 1 98 ? -2.475 -2.676 2.109 1.00 88.88 98 PHE A N 1
ATOM 788 C CA . PHE A 1 98 ? -3.349 -3.004 3.228 1.00 88.88 98 PHE A CA 1
ATOM 789 C C . PHE A 1 98 ? -4.641 -2.188 3.165 1.00 88.88 98 PHE A C 1
ATOM 791 O O . PHE A 1 98 ? -4.666 -1.080 2.628 1.00 88.88 98 PHE A O 1
ATOM 798 N N . GLY A 1 99 ? -5.717 -2.764 3.687 1.00 90.25 99 GLY A N 1
ATOM 799 C CA . GLY A 1 99 ? -6.949 -2.056 3.997 1.00 90.25 99 GLY A CA 1
ATOM 800 C C . GLY A 1 99 ? -6.875 -1.488 5.406 1.00 90.25 99 GLY A C 1
ATOM 801 O O . GLY A 1 99 ? -6.312 -2.123 6.302 1.00 90.25 99 GLY A O 1
ATOM 802 N N . ILE A 1 100 ? -7.432 -0.301 5.590 1.00 92.69 100 ILE A N 1
ATOM 803 C CA . ILE A 1 100 ? -7.599 0.323 6.895 1.00 92.69 100 ILE A CA 1
ATOM 804 C C . ILE A 1 100 ? -9.070 0.654 7.096 1.00 92.69 100 ILE A C 1
ATOM 806 O O . ILE A 1 100 ? -9.738 1.160 6.193 1.00 92.69 100 ILE A O 1
ATOM 810 N N . ILE A 1 101 ? -9.565 0.353 8.288 1.00 93.56 101 ILE A N 1
ATOM 811 C CA . ILE A 1 101 ? -10.900 0.733 8.724 1.00 93.56 101 ILE A CA 1
ATOM 812 C C . ILE A 1 101 ? -10.737 1.764 9.831 1.00 93.56 101 ILE A C 1
ATOM 814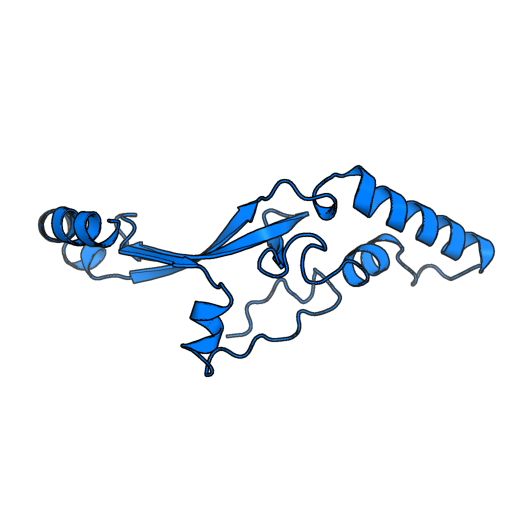 O O . ILE A 1 101 ? -9.999 1.522 10.786 1.00 93.56 101 ILE A O 1
ATOM 818 N N . VAL A 1 102 ? -11.413 2.902 9.721 1.00 95.50 102 VAL A N 1
ATOM 819 C CA . VAL A 1 102 ? -11.425 3.965 10.736 1.00 95.50 102 VAL A CA 1
ATOM 820 C C . VAL A 1 102 ? -12.863 4.356 11.054 1.00 95.50 102 VAL A C 1
ATOM 822 O O . VAL A 1 102 ? -13.729 4.257 10.189 1.00 95.50 102 VAL A O 1
ATOM 825 N N . ASN A 1 103 ? -13.139 4.789 12.280 1.00 95.44 103 ASN A N 1
ATOM 826 C CA . ASN A 1 103 ? -14.422 5.427 12.575 1.00 95.44 103 ASN A CA 1
ATOM 827 C C . ASN A 1 103 ? -14.395 6.921 12.213 1.00 95.44 103 ASN A C 1
ATOM 829 O O . ASN A 1 103 ? -13.342 7.470 11.873 1.00 95.44 103 ASN A O 1
ATOM 833 N N . GLU A 1 104 ? -15.534 7.607 12.305 1.00 96.75 104 GLU A N 1
ATOM 834 C CA . GLU A 1 104 ? -15.616 9.037 11.956 1.00 96.75 104 GLU A CA 1
ATOM 835 C C . GLU A 1 104 ? -14.925 9.947 12.996 1.00 96.75 104 GLU A C 1
ATOM 837 O O . GLU A 1 104 ? -14.695 11.132 12.760 1.00 96.75 104 GLU A O 1
ATOM 842 N N . LEU A 1 105 ? -14.505 9.386 14.134 1.00 95.81 105 LEU A N 1
ATOM 843 C CA . LEU A 1 105 ? -13.616 10.046 15.096 1.00 95.81 105 LEU A CA 1
ATOM 844 C C . LEU A 1 105 ? -12.128 9.923 14.717 1.00 95.81 105 LEU A C 1
ATOM 846 O O . LEU A 1 105 ? -11.268 10.447 15.426 1.00 95.81 105 LEU A O 1
ATOM 850 N N . GLY A 1 106 ? -11.807 9.239 13.614 1.00 93.88 106 GLY A N 1
ATOM 851 C CA . GLY A 1 106 ? -10.438 9.028 13.140 1.00 93.88 106 GLY A CA 1
ATOM 852 C C . GLY A 1 106 ? -9.674 7.937 13.894 1.00 93.88 106 GLY A C 1
ATOM 853 O O . GLY A 1 106 ? -8.455 7.830 13.750 1.00 93.88 106 GLY A O 1
ATOM 854 N N . ILE A 1 107 ? -10.360 7.121 14.698 1.00 95.00 107 ILE A N 1
ATOM 855 C CA . ILE A 1 107 ? -9.756 6.001 15.421 1.00 95.00 107 ILE A CA 1
ATOM 856 C C . ILE A 1 107 ? -9.751 4.769 14.526 1.00 95.00 107 ILE A C 1
ATOM 858 O O . ILE A 1 107 ? -10.781 4.360 13.989 1.00 95.00 107 ILE A O 1
ATOM 862 N N . ILE A 1 108 ? -8.576 4.160 14.385 1.00 93.31 108 ILE A N 1
ATOM 863 C CA . ILE A 1 108 ? -8.392 2.965 13.567 1.00 93.31 108 ILE A CA 1
ATOM 864 C C . ILE A 1 108 ? -9.072 1.769 14.244 1.00 93.31 108 ILE A C 1
ATOM 866 O O . ILE A 1 108 ? -8.852 1.499 15.424 1.00 93.31 108 ILE A O 1
ATOM 870 N N . ARG A 1 109 ? -9.897 1.061 13.474 1.00 93.94 109 ARG A N 1
ATOM 871 C CA . ARG A 1 109 ? -10.721 -0.083 13.882 1.00 93.94 109 ARG A CA 1
ATOM 872 C C . ARG A 1 109 ? -10.207 -1.412 13.349 1.00 93.94 109 ARG A C 1
ATOM 874 O O . ARG A 1 109 ? -10.400 -2.420 14.010 1.00 93.94 109 ARG A O 1
ATOM 881 N N . ASP A 1 110 ? -9.531 -1.411 12.203 1.00 92.50 110 ASP A N 1
ATOM 882 C CA . ASP A 1 110 ? -8.853 -2.592 11.663 1.00 92.50 110 ASP A CA 1
ATOM 883 C C . ASP A 1 110 ? -7.719 -2.196 10.706 1.00 92.50 110 ASP A C 1
ATOM 885 O O . ASP A 1 110 ? -7.783 -1.150 10.050 1.00 92.50 110 ASP A O 1
ATOM 889 N N . ILE A 1 111 ? -6.690 -3.043 10.618 1.00 91.19 111 ILE A N 1
ATOM 890 C CA . ILE A 1 111 ? -5.636 -2.964 9.600 1.00 91.19 111 ILE A CA 1
ATOM 891 C C . ILE A 1 111 ? -5.402 -4.369 9.051 1.00 91.19 111 ILE A C 1
ATOM 893 O O . ILE A 1 111 ? -4.837 -5.230 9.730 1.00 91.19 111 ILE A O 1
ATOM 897 N N . THR A 1 112 ? -5.737 -4.571 7.781 1.00 89.62 112 THR A N 1
ATOM 898 C CA . THR A 1 112 ? -5.661 -5.881 7.133 1.00 89.62 112 THR A CA 1
ATOM 899 C C . THR A 1 112 ? -4.720 -5.859 5.934 1.00 89.62 112 THR A C 1
ATOM 901 O O . THR A 1 112 ? -4.931 -5.142 4.960 1.00 89.62 112 THR A O 1
ATOM 904 N N . PHE A 1 113 ? -3.678 -6.693 5.966 1.00 87.56 113 PHE A N 1
ATOM 905 C CA . PHE A 1 113 ? -2.724 -6.827 4.861 1.00 87.56 113 PHE A CA 1
ATOM 906 C C . PHE A 1 113 ? -3.211 -7.818 3.803 1.00 87.56 113 PHE A C 1
ATOM 908 O O . PHE A 1 113 ? -3.478 -8.983 4.106 1.00 87.56 113 PHE A O 1
ATOM 915 N N . TYR A 1 114 ? -3.186 -7.410 2.533 1.00 83.00 114 TYR A N 1
ATOM 916 C CA . TYR A 1 114 ? -3.591 -8.252 1.398 1.00 83.00 114 TYR A CA 1
ATOM 917 C C . TYR A 1 114 ? -2.466 -9.182 0.938 1.00 83.00 114 TYR A C 1
ATOM 919 O O . TYR A 1 114 ? -2.012 -9.166 -0.206 1.00 83.00 114 TYR A O 1
ATOM 927 N N . ASN A 1 115 ? -1.974 -9.993 1.871 1.00 80.38 115 ASN A N 1
ATOM 928 C CA . ASN A 1 115 ? -0.950 -10.991 1.603 1.00 80.38 115 ASN A CA 1
ATOM 929 C C . ASN A 1 115 ? -1.549 -12.259 0.960 1.00 80.38 115 ASN A C 1
ATOM 931 O O . ASN A 1 115 ? -2.761 -12.427 0.837 1.00 80.38 115 ASN A O 1
ATOM 935 N N . LYS A 1 116 ? -0.681 -13.201 0.572 1.00 78.88 116 LYS A N 1
ATOM 936 C CA . LYS A 1 116 ? -1.104 -14.462 -0.059 1.00 78.88 116 LYS A CA 1
ATOM 937 C C . LYS A 1 116 ? -2.085 -15.271 0.791 1.00 78.88 116 LYS A C 1
ATOM 939 O O . LYS A 1 116 ? -2.927 -15.952 0.224 1.00 78.88 116 LYS A O 1
ATOM 944 N N . ASN A 1 117 ? -1.957 -15.246 2.116 1.00 83.88 117 ASN A N 1
ATOM 945 C CA . ASN A 1 117 ? -2.848 -16.003 2.994 1.00 83.88 117 ASN A CA 1
ATOM 946 C C . ASN A 1 117 ? -4.231 -15.350 3.045 1.00 83.88 117 ASN A C 1
ATOM 948 O O . ASN A 1 117 ? -5.220 -16.062 2.926 1.00 83.88 117 ASN A O 1
ATOM 952 N N . PHE A 1 118 ? -4.287 -14.018 3.116 1.00 83.62 118 PHE A N 1
ATOM 953 C CA . PHE A 1 118 ? -5.534 -13.259 3.063 1.00 83.62 118 PHE A CA 1
ATOM 954 C C . PHE A 1 118 ? -6.294 -13.491 1.752 1.00 83.62 118 PHE A C 1
ATOM 956 O O . PHE A 1 118 ? -7.487 -13.768 1.765 1.00 83.62 118 PHE A O 1
ATOM 963 N N . LEU A 1 119 ? -5.594 -13.448 0.616 1.00 81.75 119 LEU A N 1
ATOM 964 C CA . LEU A 1 119 ? -6.207 -13.691 -0.696 1.00 81.75 119 LEU A CA 1
ATOM 965 C C . LEU A 1 119 ? -6.655 -15.151 -0.870 1.00 81.75 119 LEU A C 1
ATOM 967 O O . LEU A 1 119 ? -7.620 -15.425 -1.570 1.00 81.75 119 LEU A O 1
ATOM 971 N N . LYS A 1 120 ? -5.976 -16.105 -0.219 1.00 85.81 120 LYS A N 1
ATOM 972 C CA . LYS A 1 120 ? -6.413 -17.509 -0.193 1.00 85.81 120 LYS A CA 1
ATOM 973 C C . LYS A 1 120 ? -7.659 -17.720 0.664 1.00 85.81 120 LYS A C 1
ATOM 975 O O . LYS A 1 120 ? -8.449 -18.598 0.339 1.00 85.81 120 LYS A O 1
ATOM 980 N N . SER A 1 121 ? -7.804 -16.977 1.762 1.00 87.81 121 SER A N 1
ATOM 981 C CA . SER A 1 121 ? -8.974 -17.079 2.641 1.00 87.81 121 SER A CA 1
ATOM 982 C C . SER A 1 121 ? -10.190 -16.312 2.119 1.00 87.81 121 SER A C 1
ATOM 984 O O . SER A 1 121 ? -11.290 -16.585 2.581 1.00 87.81 121 SER A O 1
ATOM 986 N N . HIS A 1 122 ? -10.000 -15.404 1.156 1.00 84.00 122 HIS A N 1
ATOM 987 C CA . HIS A 1 122 ? -11.056 -14.603 0.529 1.00 84.00 122 HIS A CA 1
ATOM 988 C C . HIS A 1 122 ? -11.017 -14.767 -1.002 1.00 84.00 122 HIS A C 1
ATOM 990 O O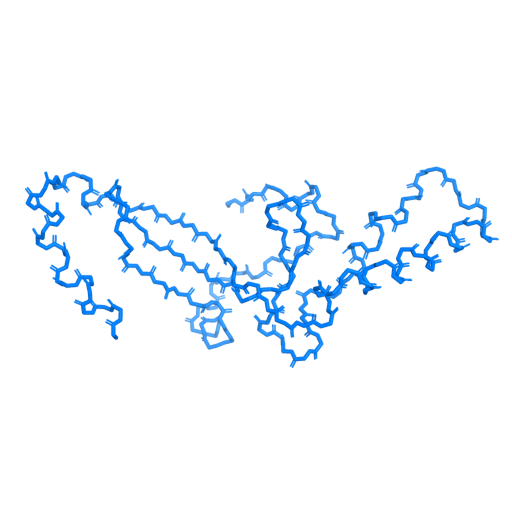 . HIS A 1 122 ? -10.574 -13.864 -1.717 1.00 84.00 122 HIS A O 1
ATOM 996 N N . PRO A 1 123 ? -11.404 -15.947 -1.528 1.00 82.81 123 PRO A N 1
ATOM 997 C CA . PRO A 1 123 ? -11.362 -16.233 -2.966 1.00 82.81 123 PRO A CA 1
ATOM 998 C C . PRO A 1 123 ? -12.368 -15.402 -3.780 1.00 82.81 123 PRO A C 1
ATOM 1000 O O . PRO A 1 123 ? -12.269 -15.349 -5.004 1.00 82.81 123 PRO A O 1
ATOM 1003 N N . ASP A 1 124 ? -13.328 -14.775 -3.107 1.00 84.25 124 ASP A N 1
ATOM 1004 C CA . ASP A 1 124 ? -14.294 -13.811 -3.632 1.00 84.25 124 ASP A CA 1
ATOM 1005 C C . ASP A 1 124 ? -13.650 -12.480 -4.056 1.00 84.25 124 ASP A C 1
ATOM 1007 O O . ASP A 1 124 ? -14.196 -11.776 -4.905 1.00 84.25 124 ASP A O 1
ATOM 1011 N N . ILE A 1 125 ? -12.461 -12.158 -3.535 1.00 76.25 125 ILE A N 1
ATOM 1012 C CA . ILE A 1 125 ? -11.712 -10.965 -3.932 1.00 76.25 125 ILE A CA 1
ATOM 1013 C C . ILE A 1 125 ? -11.055 -11.216 -5.292 1.00 76.25 125 ILE A C 1
ATOM 1015 O O . ILE A 1 125 ? -9.970 -11.799 -5.399 1.00 76.25 125 ILE A O 1
ATOM 1019 N N . VAL A 1 126 ? -11.704 -10.738 -6.353 1.00 64.94 126 VAL A N 1
ATOM 1020 C CA . VAL A 1 126 ? -11.144 -10.756 -7.706 1.00 64.94 126 VAL A CA 1
ATOM 1021 C C . VAL A 1 126 ? -10.017 -9.728 -7.786 1.00 64.94 126 VAL A C 1
ATOM 1023 O O . VAL A 1 126 ? -10.232 -8.524 -7.677 1.00 64.94 126 VAL A O 1
ATOM 1026 N N . ILE A 1 127 ? -8.785 -10.198 -7.987 1.00 62.72 127 ILE A N 1
ATOM 1027 C CA . ILE A 1 127 ? -7.659 -9.314 -8.299 1.00 62.72 127 ILE A CA 1
ATOM 1028 C C . ILE A 1 127 ? -7.821 -8.896 -9.757 1.00 62.72 127 ILE A C 1
ATOM 1030 O O . ILE A 1 127 ? -7.361 -9.596 -10.664 1.00 62.72 127 ILE A O 1
ATOM 1034 N N . GLU A 1 128 ? -8.504 -7.779 -9.993 1.00 55.00 128 GLU A N 1
ATOM 1035 C CA . GLU A 1 128 ? -8.570 -7.208 -11.331 1.00 55.00 128 GLU A CA 1
ATOM 1036 C C . GLU A 1 128 ? -7.156 -6.913 -11.834 1.00 55.00 128 GLU A C 1
ATOM 1038 O O . GLU A 1 128 ? -6.284 -6.388 -11.128 1.00 55.00 128 GLU A O 1
ATOM 1043 N N . LYS A 1 129 ? -6.906 -7.319 -13.077 1.00 52.31 129 LYS A N 1
ATOM 1044 C CA . LYS A 1 129 ? -5.642 -7.056 -13.743 1.00 52.31 129 LYS A CA 1
ATOM 1045 C C . LYS A 1 129 ? -5.613 -5.559 -14.040 1.00 52.31 129 LYS A C 1
ATOM 1047 O O . LYS A 1 129 ? -6.278 -5.116 -14.968 1.00 52.31 129 LYS A O 1
ATOM 1052 N N . LYS A 1 130 ? -4.876 -4.812 -13.215 1.00 55.72 130 LYS A N 1
ATOM 1053 C CA . LYS A 1 130 ? -4.629 -3.377 -13.401 1.00 55.72 130 LYS A CA 1
ATOM 1054 C C . LYS A 1 130 ? -4.295 -3.069 -14.855 1.00 55.72 130 LYS A C 1
ATOM 1056 O O . LYS A 1 130 ? -3.533 -3.821 -15.477 1.00 55.72 130 LYS A O 1
ATOM 1061 N N . SER A 1 131 ? -4.877 -1.988 -15.364 1.00 50.19 131 SER A N 1
ATOM 1062 C CA . SER A 1 131 ? -4.595 -1.487 -16.702 1.00 50.19 131 SER A CA 1
ATOM 1063 C C . SER A 1 131 ? -3.092 -1.207 -16.830 1.00 50.19 131 SER A C 1
ATOM 1065 O O . SER A 1 131 ? -2.414 -0.828 -15.871 1.00 50.19 131 SER A O 1
ATOM 1067 N N . ASP A 1 132 ? -2.539 -1.369 -18.034 1.00 53.50 132 ASP A N 1
ATOM 1068 C CA . ASP A 1 132 ? -1.159 -0.958 -18.316 1.00 53.50 132 ASP A CA 1
ATOM 1069 C C . ASP A 1 132 ? -0.992 0.577 -18.210 1.00 53.50 132 ASP A C 1
ATOM 1071 O O . ASP A 1 132 ? 0.120 1.098 -18.347 1.00 53.50 132 ASP A O 1
ATOM 1075 N N . PHE A 1 133 ? -2.077 1.326 -17.962 1.00 56.69 133 PHE A N 1
ATOM 1076 C CA . PHE A 1 133 ? -2.100 2.779 -17.994 1.00 56.69 133 PHE A CA 1
ATOM 1077 C C . PHE A 1 133 ? -2.529 3.423 -16.657 1.00 56.69 133 PHE A C 1
ATOM 1079 O O . PHE A 1 133 ? -3.665 3.255 -16.219 1.00 56.69 133 PHE A O 1
ATOM 1086 N N . PRO A 1 134 ? -1.663 4.259 -16.038 1.00 53.94 134 PRO A N 1
ATOM 1087 C CA . PRO A 1 134 ? -1.933 4.915 -14.749 1.00 53.94 134 PRO A CA 1
ATOM 1088 C C . PRO A 1 134 ? -3.201 5.761 -14.717 1.00 53.94 134 PRO A C 1
ATOM 1090 O O . PRO A 1 134 ? -3.816 5.891 -13.667 1.00 53.94 134 PRO A O 1
ATOM 1093 N N . ASP A 1 135 ? -3.540 6.403 -15.836 1.00 53.41 135 ASP A N 1
ATOM 1094 C CA . ASP A 1 135 ? -4.689 7.306 -15.910 1.00 53.41 135 ASP A CA 1
ATOM 1095 C C . ASP A 1 135 ? -6.025 6.557 -15.915 1.00 53.41 135 ASP A C 1
ATOM 1097 O O . ASP A 1 135 ? -7.032 7.126 -15.504 1.00 53.41 135 ASP A O 1
ATOM 1101 N N . GLU A 1 136 ? -6.023 5.291 -16.332 1.00 52.34 136 GLU A N 1
ATOM 1102 C CA . GLU A 1 136 ? -7.201 4.418 -16.340 1.00 52.34 136 GLU A CA 1
ATOM 1103 C C . GLU A 1 136 ? -7.403 3.743 -14.974 1.00 52.34 136 GLU A C 1
ATOM 1105 O O . GLU A 1 136 ? -8.532 3.552 -14.541 1.00 52.34 136 GLU A O 1
ATOM 1110 N N . ASP A 1 137 ? -6.318 3.497 -14.236 1.00 47.31 137 ASP A N 1
ATOM 1111 C CA . ASP A 1 137 ? -6.338 2.963 -12.864 1.00 47.31 137 ASP A CA 1
ATOM 1112 C C . ASP A 1 137 ? -6.676 4.025 -11.787 1.00 47.31 137 ASP A C 1
ATOM 1114 O O . ASP A 1 137 ? -6.676 3.726 -10.590 1.00 47.31 137 ASP A O 1
ATOM 1118 N N . LYS A 1 138 ? -6.947 5.283 -12.175 1.00 44.47 138 LYS A N 1
ATOM 1119 C CA . LYS A 1 138 ? -7.400 6.350 -11.253 1.00 44.47 138 LYS A CA 1
ATOM 1120 C C . LYS A 1 138 ? -8.861 6.197 -10.830 1.00 44.47 138 LYS A C 1
ATOM 1122 O O . LYS A 1 138 ? -9.268 6.837 -9.860 1.00 44.47 138 LYS A O 1
ATOM 1127 N N . SER A 1 139 ? -9.652 5.399 -11.543 1.00 35.53 139 SER A N 1
ATOM 1128 C CA . SER A 1 139 ? -11.025 5.091 -11.153 1.00 35.53 139 SER A CA 1
ATOM 1129 C C . SER A 1 139 ? -11.068 3.820 -10.315 1.00 35.53 139 SER A C 1
ATOM 1131 O O . SER A 1 139 ? -10.708 2.746 -10.786 1.00 35.53 139 SER A O 1
ATOM 1133 N N . LEU A 1 140 ? -11.569 3.946 -9.086 1.00 31.86 140 LEU A N 1
ATOM 1134 C CA . LEU A 1 140 ? -12.161 2.829 -8.360 1.00 31.86 140 LEU A CA 1
ATOM 1135 C C . LEU A 1 140 ? -13.439 2.437 -9.114 1.00 31.86 140 LEU A C 1
ATOM 1137 O O . LEU A 1 140 ? -14.478 3.072 -8.937 1.00 31.86 140 LEU A O 1
ATOM 1141 N N . SER A 1 141 ? -13.365 1.444 -9.997 1.00 27.77 141 SER A N 1
ATOM 1142 C CA . SER A 1 141 ? -14.558 0.676 -10.344 1.00 27.77 141 SER A CA 1
ATOM 1143 C C . SER A 1 141 ? -14.914 -0.167 -9.120 1.00 27.77 141 SER A C 1
ATOM 1145 O O . SER A 1 141 ? -14.173 -1.071 -8.742 1.00 27.77 141 SER A O 1
ATOM 1147 N N . LEU A 1 142 ? -15.994 0.243 -8.452 1.00 27.83 142 LEU A N 1
ATOM 1148 C CA . LEU A 1 142 ? -16.739 -0.557 -7.481 1.00 27.83 142 LEU A CA 1
ATOM 1149 C C . LEU A 1 142 ? -17.467 -1.697 -8.200 1.00 27.83 142 LEU A C 1
ATOM 1151 O O . LEU A 1 142 ? -17.992 -1.431 -9.308 1.00 27.83 142 LEU A O 1
#

Secondary structure (DSSP, 8-state):
-HHHHHHHHHHHHHHH-HHHHH-EEEEEEEEE---GGGSTHHHHHHHHHHHHHHHHTT--TT--HHHHHHHHS-SB-SS-TTEEEEEETTEEEEEEEEEEEEETTS-EEEEEE--HHHHHH-TT-------S-TTTTTS---

pLDDT: mean 84.9, std 15.01, range [27.77, 98.0]